Protein AF-A0A0R3PMY8-F1 (afdb_monomer_lite)

Foldseek 3Di:
DLVVFAQQFWKWKWFQFPVRWIWTKTAHGTEHEDADADGDQQIWIFTPPPHTDIKTFPRPDRRAWYAYDDDDQAFHFIAGQDDGPGGCWTAHNVNQKIAHDQPRNRIHRDDRVVDRMTGTPDMDMGDDDDGPPDPPVCVVPPDPDPPCNVDPVVVVVCVVVVNDDPPPPDDDDDDDDDD

pLDDT: mean 82.88, std 18.82, range [37.72, 98.25]

InterPro domains:
  IPR006571 TLDc domain [PF07534] (1-129)
  IPR006571 TLDc domain [PS51886] (1-129)
  IPR006571 TLDc domain [SM00584] (1-129)

Structure (mmCIF, N/CA/C/O backbone):
data_AF-A0A0R3PMY8-F1
#
_entry.id   AF-A0A0R3PMY8-F1
#
loop_
_atom_site.group_PDB
_atom_site.id
_atom_site.type_symbol
_atom_site.label_atom_id
_atom_site.label_alt_id
_atom_site.label_comp_id
_atom_site.label_asym_id
_atom_site.label_entity_id
_atom_site.label_seq_id
_atom_site.pdbx_PDB_ins_code
_atom_site.Cartn_x
_atom_site.Cartn_y
_atom_site.Cartn_z
_atom_site.occupancy
_atom_site.B_iso_or_equiv
_atom_site.auth_seq_id
_atom_site.auth_comp_id
_atom_site.auth_asym_id
_atom_site.auth_atom_id
_atom_site.pdbx_PDB_model_num
ATOM 1 N N . MET A 1 1 ? 8.021 -7.925 9.894 1.00 77.56 1 MET A N 1
ATOM 2 C CA . MET A 1 1 ? 7.140 -8.041 8.713 1.00 77.56 1 MET A CA 1
ATOM 3 C C . MET A 1 1 ? 7.905 -7.781 7.417 1.00 77.56 1 MET A C 1
ATOM 5 O O . MET A 1 1 ? 7.924 -8.685 6.598 1.00 77.56 1 MET A O 1
ATOM 9 N N . ALA A 1 2 ? 8.607 -6.648 7.267 1.00 85.94 2 ALA A N 1
ATOM 10 C CA . ALA A 1 2 ? 9.419 -6.312 6.081 1.00 85.94 2 ALA A CA 1
ATOM 11 C C . ALA A 1 2 ? 10.272 -7.463 5.499 1.00 85.94 2 ALA A C 1
ATOM 13 O O . ALA A 1 2 ? 10.185 -7.759 4.311 1.00 85.94 2 ALA A O 1
ATOM 14 N N . THR A 1 3 ? 11.037 -8.174 6.333 1.00 90.19 3 THR A N 1
ATOM 15 C CA . THR A 1 3 ? 11.896 -9.289 5.888 1.00 90.19 3 THR A CA 1
ATOM 16 C C . THR A 1 3 ? 11.132 -10.484 5.318 1.00 90.19 3 THR A C 1
ATOM 18 O O . THR A 1 3 ? 11.692 -11.233 4.532 1.00 90.19 3 THR A O 1
ATOM 21 N N . ARG A 1 4 ? 9.861 -10.674 5.698 1.00 90.81 4 ARG A N 1
ATOM 22 C CA . ARG A 1 4 ? 9.028 -11.800 5.241 1.00 90.81 4 ARG A CA 1
ATOM 23 C C . ARG A 1 4 ? 8.332 -11.547 3.908 1.00 90.81 4 ARG A C 1
ATOM 25 O O . ARG A 1 4 ? 7.781 -12.486 3.356 1.00 90.81 4 ARG A O 1
ATOM 32 N N . ILE A 1 5 ? 8.290 -10.297 3.449 1.00 93.38 5 ILE A N 1
ATOM 33 C CA . ILE A 1 5 ? 7.591 -9.899 2.216 1.00 93.38 5 ILE A CA 1
ATOM 34 C C . ILE A 1 5 ? 8.558 -9.426 1.125 1.00 93.38 5 ILE A C 1
ATOM 36 O O . ILE A 1 5 ? 8.179 -9.332 -0.039 1.00 93.38 5 ILE A O 1
ATOM 40 N N . SER A 1 6 ? 9.803 -9.113 1.497 1.00 95.12 6 SER A N 1
ATOM 41 C CA . SER A 1 6 ? 10.815 -8.618 0.571 1.00 95.12 6 SER A CA 1
ATOM 42 C C . SER A 1 6 ? 11.211 -9.696 -0.436 1.00 95.12 6 SER A C 1
ATOM 44 O O . SER A 1 6 ? 11.759 -10.723 -0.052 1.00 95.12 6 SER A O 1
ATOM 46 N N . GLY A 1 7 ? 10.987 -9.442 -1.724 1.00 93.94 7 GLY A N 1
ATOM 47 C CA . GLY A 1 7 ? 11.334 -10.368 -2.804 1.00 93.94 7 GLY A CA 1
ATOM 48 C C . GLY A 1 7 ? 10.386 -11.559 -2.961 1.00 93.94 7 GLY A C 1
ATOM 49 O O . GLY A 1 7 ? 10.694 -12.475 -3.716 1.00 93.94 7 GLY A O 1
ATOM 50 N N . GLU A 1 8 ? 9.224 -11.549 -2.303 1.00 94.69 8 GLU A N 1
ATOM 51 C CA . GLU A 1 8 ? 8.233 -12.633 -2.408 1.00 94.69 8 GLU A CA 1
ATOM 52 C C . GLU A 1 8 ? 7.318 -12.514 -3.642 1.00 94.69 8 GLU A C 1
ATOM 54 O O . GLU A 1 8 ? 6.464 -13.371 -3.858 1.00 94.69 8 GLU A O 1
ATOM 59 N N . GLY A 1 9 ? 7.515 -11.490 -4.478 1.00 95.06 9 GLY A N 1
ATOM 60 C CA . GLY A 1 9 ? 6.750 -11.272 -5.707 1.00 95.06 9 GLY A CA 1
ATOM 61 C C . GLY A 1 9 ? 5.439 -10.507 -5.491 1.00 95.06 9 GLY A C 1
ATOM 62 O O . GLY A 1 9 ? 5.248 -9.898 -4.434 1.00 95.06 9 GLY A O 1
ATOM 63 N N . PRO A 1 10 ? 4.541 -10.501 -6.495 1.00 97.31 10 PRO A N 1
ATOM 64 C CA . PRO A 1 10 ? 3.296 -9.743 -6.451 1.00 97.31 10 PRO A CA 1
ATOM 65 C C . PRO A 1 10 ? 2.478 -10.074 -5.200 1.00 97.31 10 PRO A C 1
ATOM 67 O O . PRO A 1 10 ? 2.344 -11.241 -4.827 1.00 97.31 10 PRO A O 1
ATOM 70 N N . CYS A 1 11 ? 1.919 -9.067 -4.531 1.00 97.38 11 CYS A N 1
ATOM 71 C CA . CYS A 1 11 ? 1.146 -9.296 -3.310 1.00 97.38 11 CYS A CA 1
ATOM 72 C C . CYS A 1 11 ? 0.040 -8.265 -3.087 1.00 97.38 11 CYS A C 1
ATOM 74 O O . CYS A 1 11 ? 0.079 -7.150 -3.606 1.00 97.38 11 CYS A O 1
ATOM 76 N N . ILE A 1 12 ? -0.948 -8.668 -2.293 1.00 98.00 12 ILE A N 1
ATOM 77 C CA . ILE A 1 12 ? -2.033 -7.834 -1.787 1.00 98.00 12 ILE A CA 1
ATOM 78 C C . ILE A 1 12 ? -1.750 -7.546 -0.317 1.00 98.00 12 ILE A C 1
ATOM 80 O O . ILE A 1 12 ? -1.558 -8.469 0.471 1.00 98.00 12 ILE A O 1
ATOM 84 N N . VAL A 1 13 ? -1.758 -6.273 0.056 1.00 98.12 13 VAL A N 1
ATOM 85 C CA . VAL A 1 13 ? -1.735 -5.819 1.447 1.00 98.12 13 VAL A CA 1
ATOM 86 C C . VAL A 1 13 ? -3.155 -5.438 1.828 1.00 98.12 13 VAL A C 1
ATOM 88 O O . VAL A 1 13 ? -3.772 -4.636 1.132 1.00 98.12 13 VAL A O 1
ATOM 91 N N . VAL A 1 14 ? -3.665 -5.995 2.923 1.00 98.19 14 VAL A N 1
ATOM 92 C CA . VAL A 1 14 ? -4.993 -5.698 3.471 1.00 98.19 14 VAL A CA 1
ATOM 93 C C . VAL A 1 14 ? -4.818 -5.120 4.869 1.00 98.19 14 VAL A C 1
ATOM 95 O O . VAL A 1 14 ? -4.123 -5.695 5.704 1.00 98.19 14 VAL A O 1
ATOM 98 N N . VAL A 1 15 ? -5.457 -3.985 5.128 1.00 98.25 15 VAL A N 1
ATOM 99 C CA . VAL A 1 15 ? -5.475 -3.303 6.422 1.00 98.25 15 VAL A CA 1
ATOM 100 C C . VAL A 1 15 ? -6.907 -3.259 6.931 1.00 98.25 15 VAL A C 1
ATOM 102 O O . VAL A 1 15 ? -7.804 -2.787 6.234 1.00 98.25 15 VAL A O 1
ATOM 105 N N . LEU A 1 16 ? -7.101 -3.701 8.170 1.00 98.06 16 LEU A N 1
ATOM 106 C CA . LEU A 1 16 ? -8.273 -3.384 8.977 1.00 98.06 16 LEU A CA 1
ATOM 107 C C . LEU A 1 16 ? -7.895 -2.244 9.919 1.00 98.06 16 LEU A C 1
ATOM 109 O O . LEU A 1 16 ? -7.019 -2.407 10.772 1.00 98.06 16 LEU A O 1
ATOM 113 N N . SER A 1 17 ? -8.539 -1.092 9.782 1.00 97.31 17 SER A N 1
ATOM 114 C CA . SER A 1 17 ? -8.315 0.052 10.666 1.00 97.31 17 SER A CA 1
ATOM 115 C C . SER A 1 17 ? -9.204 -0.001 11.908 1.00 97.31 17 SER A C 1
ATOM 117 O O . SER A 1 17 ? -10.274 -0.611 11.918 1.00 97.31 17 SER A O 1
ATOM 119 N N . SER A 1 18 ? -8.794 0.704 12.963 1.00 96.88 18 SER A N 1
ATOM 120 C CA . SER A 1 18 ? -9.553 0.805 14.220 1.00 96.88 18 SER A CA 1
ATOM 121 C C . SER A 1 18 ? -10.942 1.441 14.066 1.00 96.88 18 SER A C 1
ATOM 123 O O . SER A 1 18 ? -11.813 1.223 14.902 1.00 96.88 18 SER A O 1
ATOM 125 N N . ASN A 1 19 ? -11.175 2.199 12.987 1.00 93.81 19 ASN A N 1
ATOM 126 C CA . ASN A 1 19 ? -12.484 2.762 12.645 1.00 93.81 19 ASN A CA 1
ATOM 127 C C . ASN A 1 19 ? -13.380 1.800 11.834 1.00 93.81 19 ASN A C 1
ATOM 129 O O . ASN A 1 19 ? -14.406 2.225 11.307 1.00 93.81 19 ASN A O 1
ATOM 133 N N . GLY A 1 20 ? -12.999 0.521 11.719 1.00 95.06 20 GLY A N 1
ATOM 134 C CA . GLY A 1 20 ? -13.801 -0.527 11.084 1.00 95.06 20 GLY A CA 1
ATOM 135 C C . GLY A 1 20 ? -13.782 -0.521 9.555 1.00 95.06 20 GLY A C 1
ATOM 136 O O . GLY A 1 20 ? -14.596 -1.207 8.939 1.00 95.06 20 GLY A O 1
ATOM 137 N N . LYS A 1 21 ? -12.882 0.244 8.926 1.00 96.62 21 LYS A N 1
ATOM 138 C CA . LYS A 1 21 ? -12.684 0.198 7.474 1.00 96.62 21 LYS A CA 1
ATOM 139 C C . LYS A 1 21 ? -11.671 -0.870 7.088 1.00 96.62 21 LYS A C 1
ATOM 141 O O . LYS A 1 21 ? -10.730 -1.160 7.825 1.00 96.62 21 LYS A O 1
ATOM 146 N N . THR A 1 22 ? -11.847 -1.408 5.889 1.00 98.06 22 THR A N 1
ATOM 147 C CA . THR A 1 22 ? -10.934 -2.394 5.311 1.00 98.06 22 THR A CA 1
ATOM 148 C C . THR A 1 22 ? -10.522 -1.931 3.930 1.00 98.06 22 THR A C 1
ATOM 150 O O . THR A 1 22 ? -11.379 -1.677 3.086 1.00 98.06 22 THR A O 1
ATOM 153 N N . PHE A 1 23 ? -9.222 -1.789 3.712 1.00 98.12 23 PHE A N 1
ATOM 154 C CA . PHE A 1 23 ? -8.643 -1.235 2.491 1.00 98.12 23 PHE A CA 1
ATOM 155 C C . PHE A 1 23 ? -7.203 -1.710 2.326 1.00 98.12 23 PHE A C 1
ATOM 157 O O . PHE A 1 23 ? -6.653 -2.367 3.209 1.00 98.12 23 PHE A O 1
ATOM 164 N N . GLY A 1 24 ? -6.572 -1.376 1.209 1.00 97.88 24 GLY A N 1
ATOM 165 C CA . GLY A 1 24 ? -5.179 -1.722 1.005 1.00 97.88 24 GLY A CA 1
ATOM 166 C C . GLY A 1 24 ? -4.701 -1.493 -0.414 1.00 97.88 24 GLY A C 1
ATOM 167 O O . GLY A 1 24 ? -5.207 -0.621 -1.124 1.00 97.88 24 GLY A O 1
ATOM 168 N N . CYS A 1 25 ? -3.699 -2.270 -0.815 1.00 98.00 25 CYS A N 1
ATOM 169 C CA . CYS A 1 25 ? -3.082 -2.148 -2.126 1.00 98.00 25 CYS A CA 1
ATOM 170 C C . CYS A 1 25 ? -2.690 -3.498 -2.720 1.00 98.00 25 CYS A C 1
ATOM 172 O O . CYS A 1 25 ? -2.409 -4.460 -2.007 1.00 98.00 25 CYS A O 1
ATOM 174 N N . PHE A 1 26 ? -2.641 -3.547 -4.044 1.00 98.12 26 PHE A N 1
ATOM 175 C CA . PHE A 1 26 ? -1.946 -4.579 -4.793 1.00 98.12 26 PHE A CA 1
ATOM 176 C C . PHE A 1 26 ? -0.630 -4.011 -5.326 1.00 98.12 26 PHE A C 1
ATOM 178 O O . PHE A 1 26 ? -0.623 -2.993 -6.021 1.00 98.12 26 PHE A O 1
ATOM 185 N N . ALA A 1 27 ? 0.478 -4.680 -5.012 1.00 97.75 27 ALA A N 1
ATOM 186 C CA . ALA A 1 27 ? 1.810 -4.361 -5.503 1.00 97.75 27 ALA A CA 1
ATOM 187 C C . ALA A 1 27 ? 2.205 -5.355 -6.603 1.00 97.75 27 ALA A C 1
ATOM 189 O O . ALA A 1 27 ? 2.518 -6.512 -6.317 1.00 97.75 27 ALA A O 1
ATOM 190 N N . SER A 1 28 ? 2.233 -4.885 -7.851 1.00 96.81 28 SER A N 1
ATOM 191 C CA . SER A 1 28 ? 2.493 -5.696 -9.056 1.00 96.81 28 SER A CA 1
ATOM 192 C C . SER A 1 28 ? 3.822 -6.455 -9.049 1.00 96.81 28 SER A C 1
ATOM 194 O O . SER A 1 28 ? 3.873 -7.582 -9.520 1.00 96.81 28 SER A O 1
ATOM 196 N N . ALA A 1 29 ? 4.888 -5.880 -8.488 1.00 95.50 29 ALA A N 1
ATOM 197 C CA . ALA A 1 29 ? 6.184 -6.551 -8.327 1.00 95.50 29 ALA A CA 1
ATOM 198 C C . ALA A 1 29 ? 6.464 -6.994 -6.881 1.00 95.50 29 ALA A C 1
ATOM 200 O O . ALA A 1 29 ? 7.552 -7.489 -6.590 1.00 95.50 29 ALA A O 1
ATOM 201 N N . GLY A 1 30 ? 5.512 -6.795 -5.967 1.00 95.94 30 GLY A N 1
ATOM 202 C CA . GLY A 1 30 ? 5.758 -6.920 -4.536 1.00 95.94 30 GLY A CA 1
ATOM 203 C C . GLY A 1 30 ? 6.642 -5.814 -3.977 1.00 95.94 30 GLY A C 1
ATOM 204 O O . GLY A 1 30 ? 6.774 -4.735 -4.554 1.00 95.94 30 GLY A O 1
ATOM 205 N N . PHE A 1 31 ? 7.255 -6.105 -2.835 1.00 96.31 31 PHE A N 1
ATOM 206 C CA . PHE A 1 31 ? 8.128 -5.183 -2.124 1.00 96.31 31 PHE A CA 1
ATOM 207 C C . PHE A 1 31 ? 9.561 -5.700 -2.113 1.00 96.31 31 PHE A C 1
ATOM 209 O O . PHE A 1 31 ? 9.797 -6.903 -2.047 1.00 96.31 31 PHE A O 1
ATOM 216 N N . PHE A 1 32 ? 10.520 -4.782 -2.124 1.00 95.56 32 PHE A N 1
ATOM 217 C CA . PHE A 1 32 ? 11.934 -5.076 -1.934 1.00 95.56 32 PHE A CA 1
ATOM 218 C C . PHE A 1 32 ? 12.481 -4.084 -0.927 1.00 95.56 32 PHE A C 1
ATOM 220 O O . PHE A 1 32 ? 12.225 -2.889 -1.045 1.00 95.56 32 PHE A O 1
ATOM 227 N N . MET A 1 33 ? 13.223 -4.577 0.059 1.00 94.56 33 MET A N 1
ATOM 228 C CA . MET A 1 33 ? 13.875 -3.699 1.021 1.00 94.56 33 MET A CA 1
ATOM 229 C C . MET A 1 33 ? 14.865 -2.769 0.314 1.00 94.56 33 MET A C 1
ATOM 231 O O . MET A 1 33 ? 15.795 -3.219 -0.358 1.00 94.56 33 MET A O 1
ATOM 235 N N . GLY A 1 34 ? 14.668 -1.467 0.497 1.00 92.12 34 GLY A N 1
ATOM 236 C CA . GLY A 1 34 ? 15.553 -0.418 0.016 1.00 92.12 34 GLY A CA 1
ATOM 237 C C . GLY A 1 34 ? 14.793 0.833 -0.434 1.00 92.12 34 GLY A C 1
ATOM 238 O O . GLY A 1 34 ? 13.569 0.847 -0.507 1.00 92.12 34 GLY A O 1
ATOM 239 N N . PRO A 1 35 ? 15.514 1.906 -0.792 1.00 87.88 35 PRO A N 1
ATOM 240 C CA . PRO A 1 35 ? 14.901 3.192 -1.124 1.00 87.88 35 PRO A CA 1
ATOM 241 C C . PRO A 1 35 ? 14.271 3.239 -2.528 1.00 87.88 35 PRO A C 1
ATOM 243 O O . PRO A 1 35 ? 13.784 4.288 -2.944 1.00 87.88 35 PRO A O 1
ATOM 246 N N . ARG A 1 36 ? 14.337 2.148 -3.301 1.00 92.50 36 ARG A N 1
ATOM 247 C CA . ARG A 1 36 ? 13.879 2.114 -4.695 1.00 92.50 36 ARG A CA 1
ATOM 248 C C . ARG A 1 36 ? 12.416 1.697 -4.776 1.00 92.50 36 ARG A C 1
ATOM 250 O O . ARG A 1 36 ? 11.968 0.833 -4.031 1.00 92.50 36 ARG A O 1
ATOM 257 N N . PHE A 1 37 ? 11.706 2.291 -5.729 1.00 95.00 37 PHE A N 1
ATOM 258 C CA . PHE A 1 37 ? 10.345 1.896 -6.066 1.00 95.00 37 PHE A CA 1
ATOM 259 C C . PHE A 1 37 ? 10.349 0.742 -7.073 1.00 95.00 37 PHE A C 1
ATOM 261 O O . PHE A 1 37 ? 11.199 0.690 -7.965 1.00 95.00 37 PHE A O 1
ATOM 268 N N . HIS A 1 38 ? 9.382 -0.163 -6.939 1.00 95.50 38 HIS A N 1
ATOM 269 C CA . HIS A 1 38 ? 9.243 -1.364 -7.764 1.00 95.50 38 HIS A CA 1
ATOM 270 C C . HIS A 1 38 ? 7.808 -1.539 -8.264 1.00 95.50 38 HIS A C 1
ATOM 272 O O . HIS A 1 38 ? 6.864 -1.146 -7.587 1.00 95.50 38 HIS A O 1
ATOM 278 N N . GLY A 1 39 ? 7.637 -2.174 -9.424 1.00 95.56 39 GLY A N 1
ATOM 279 C CA . GLY A 1 39 ? 6.324 -2.452 -10.014 1.00 95.56 39 GLY A CA 1
ATOM 280 C C . GLY A 1 39 ? 5.963 -1.532 -11.173 1.00 95.56 39 GLY A C 1
ATOM 281 O O . GLY A 1 39 ? 6.793 -0.776 -11.680 1.00 95.56 39 GLY A O 1
ATOM 282 N N . ASP A 1 40 ? 4.712 -1.639 -11.602 1.00 95.94 40 ASP A N 1
ATOM 283 C CA . ASP A 1 40 ? 4.154 -0.940 -12.752 1.00 95.94 40 ASP A CA 1
ATOM 284 C C . ASP A 1 40 ? 2.702 -0.472 -12.512 1.00 95.94 40 ASP A C 1
ATOM 286 O O . ASP A 1 40 ? 2.145 -0.595 -11.414 1.00 95.94 40 ASP A O 1
ATOM 290 N N . ALA A 1 41 ? 2.092 0.072 -13.571 1.00 95.81 41 ALA A N 1
ATOM 291 C CA . ALA A 1 41 ? 0.745 0.640 -13.574 1.00 95.81 41 ALA A CA 1
ATOM 292 C C . ALA A 1 41 ? -0.384 -0.388 -13.367 1.00 95.81 41 ALA A C 1
ATOM 294 O O . ALA A 1 41 ? -1.541 0.006 -13.266 1.00 95.81 41 ALA A O 1
ATOM 295 N N . THR A 1 42 ? -0.079 -1.688 -13.291 1.00 96.62 42 THR A N 1
ATOM 296 C CA . THR A 1 42 ? -1.060 -2.712 -12.893 1.00 96.62 42 THR A CA 1
ATOM 297 C C . THR A 1 42 ? -1.276 -2.753 -11.382 1.00 96.62 42 THR A C 1
ATOM 299 O O . THR A 1 42 ? -2.200 -3.407 -10.905 1.00 96.62 42 THR A O 1
ATOM 302 N N . SER A 1 43 ? -0.447 -2.041 -10.614 1.00 97.19 43 SER A N 1
ATOM 303 C CA . SER A 1 43 ? -0.672 -1.831 -9.187 1.00 97.19 43 SER A CA 1
ATOM 304 C C . SER A 1 43 ? -1.920 -0.969 -8.963 1.00 97.19 43 SER A C 1
ATOM 306 O O . SER A 1 43 ? -2.200 -0.064 -9.748 1.00 97.19 43 SER A O 1
ATOM 308 N N . PHE A 1 44 ? -2.656 -1.211 -7.879 1.00 97.38 44 PHE A N 1
ATOM 309 C CA . PHE A 1 44 ? -3.879 -0.467 -7.558 1.00 97.38 44 PHE A CA 1
ATOM 310 C C . PHE A 1 44 ? -4.105 -0.374 -6.050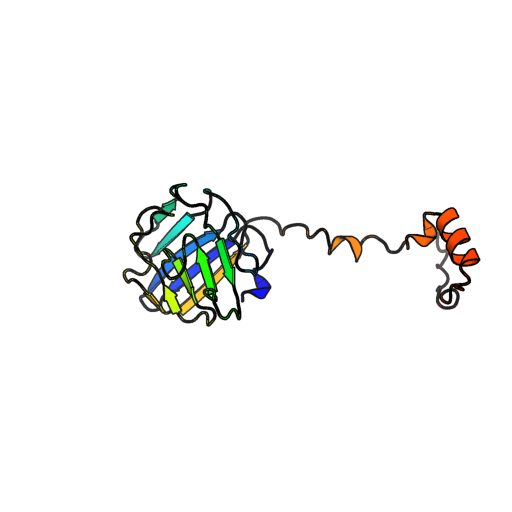 1.00 97.38 44 PHE A C 1
ATOM 312 O O . PHE A 1 44 ? -3.608 -1.193 -5.275 1.00 97.38 44 PHE A O 1
ATOM 319 N N . LEU A 1 45 ? -4.880 0.623 -5.633 1.00 97.44 45 LEU A N 1
ATOM 320 C CA . LEU A 1 45 ? -5.437 0.704 -4.285 1.00 97.44 45 LEU A CA 1
ATOM 321 C C . LEU A 1 45 ? -6.851 0.138 -4.293 1.00 97.44 45 LEU A C 1
ATOM 323 O O . LEU A 1 45 ? -7.523 0.131 -5.325 1.00 97.44 45 LEU A O 1
ATOM 327 N N . PHE A 1 46 ? -7.324 -0.330 -3.148 1.00 97.56 46 PHE A N 1
ATOM 328 C CA . PHE A 1 46 ? -8.698 -0.795 -3.028 1.00 97.56 46 PHE A CA 1
ATOM 329 C C . PHE A 1 46 ? -9.275 -0.516 -1.649 1.00 97.56 46 PHE A C 1
ATOM 331 O O . PHE A 1 46 ? -8.566 -0.364 -0.655 1.00 97.56 46 PHE A O 1
ATOM 338 N N . GLU A 1 47 ? -10.595 -0.505 -1.604 1.00 96.88 47 GLU A N 1
ATOM 339 C CA . GLU A 1 47 ? -11.404 -0.502 -0.396 1.00 96.88 47 GLU A CA 1
ATOM 340 C C . GLU A 1 47 ? -12.339 -1.708 -0.457 1.00 96.88 47 GLU A C 1
ATOM 342 O O . GLU A 1 47 ? -12.786 -2.086 -1.537 1.00 96.88 47 GLU A O 1
ATOM 347 N N . VAL A 1 48 ? -12.606 -2.326 0.690 1.00 96.50 48 VAL A N 1
ATOM 348 C CA . VAL A 1 48 ? -13.544 -3.446 0.852 1.00 96.50 48 VAL A CA 1
ATOM 349 C C . VAL A 1 48 ? -14.761 -2.995 1.659 1.00 96.50 48 VAL A C 1
ATOM 351 O O . VAL A 1 48 ? -15.891 -3.291 1.279 1.00 96.50 48 VAL A O 1
ATOM 354 N N . GLN A 1 49 ? -14.534 -2.237 2.737 1.00 94.31 49 GLN A N 1
ATOM 355 C CA . GLN A 1 49 ? -15.570 -1.725 3.637 1.00 94.31 49 GLN A CA 1
ATOM 356 C C . GLN A 1 49 ? -15.409 -0.203 3.810 1.00 94.31 49 GLN A C 1
ATOM 358 O O . GLN A 1 49 ? -14.298 0.234 4.130 1.00 94.31 49 GLN A O 1
ATOM 363 N N . PRO A 1 50 ? -16.489 0.605 3.705 1.00 89.94 50 PRO A N 1
ATOM 364 C CA . PRO A 1 50 ? -17.903 0.227 3.539 1.00 89.94 50 PRO A CA 1
ATOM 365 C C . PRO A 1 50 ? -18.334 -0.293 2.164 1.00 89.94 50 PRO A C 1
ATOM 367 O O . PRO A 1 50 ? -19.384 -0.927 2.081 1.00 89.94 50 PRO A O 1
ATOM 370 N N . GLN A 1 51 ? -17.582 -0.022 1.098 1.00 92.81 51 GLN A N 1
ATOM 371 C CA . GLN A 1 51 ? -17.945 -0.468 -0.246 1.00 92.81 51 GLN A CA 1
ATOM 372 C C . GLN A 1 51 ? -16.710 -0.917 -1.021 1.00 92.81 51 GLN A C 1
ATOM 374 O O . GLN A 1 51 ? -15.684 -0.235 -1.009 1.00 92.81 51 GLN A O 1
ATOM 379 N N . ILE A 1 52 ? -16.850 -2.024 -1.756 1.00 96.38 52 ILE A N 1
ATOM 380 C CA . ILE A 1 52 ? -15.790 -2.527 -2.627 1.00 96.38 52 ILE A CA 1
ATOM 381 C C . ILE A 1 52 ? -15.527 -1.524 -3.753 1.00 96.38 52 ILE A C 1
ATOM 383 O O . ILE A 1 52 ? -16.422 -1.226 -4.550 1.00 96.38 52 ILE A O 1
ATOM 387 N N . ARG A 1 53 ? -14.298 -1.007 -3.815 1.00 96.75 53 ARG A N 1
ATOM 388 C CA . ARG A 1 53 ? -13.819 -0.071 -4.842 1.00 96.75 53 ARG A CA 1
ATOM 389 C C . ARG A 1 53 ? -12.367 -0.363 -5.188 1.00 96.75 53 ARG A C 1
ATOM 391 O O . ARG A 1 53 ? -11.594 -0.753 -4.320 1.00 96.75 53 ARG A O 1
ATOM 398 N N . ILE A 1 54 ? -12.008 -0.137 -6.445 1.00 97.19 54 ILE A N 1
ATOM 399 C CA . ILE A 1 54 ? -10.639 -0.237 -6.958 1.00 97.19 54 ILE A CA 1
ATOM 400 C C . ILE A 1 54 ? -10.249 1.142 -7.481 1.00 97.19 54 ILE A C 1
ATOM 402 O O . ILE A 1 54 ? -11.066 1.804 -8.116 1.00 97.19 54 ILE A O 1
ATOM 406 N N . PHE 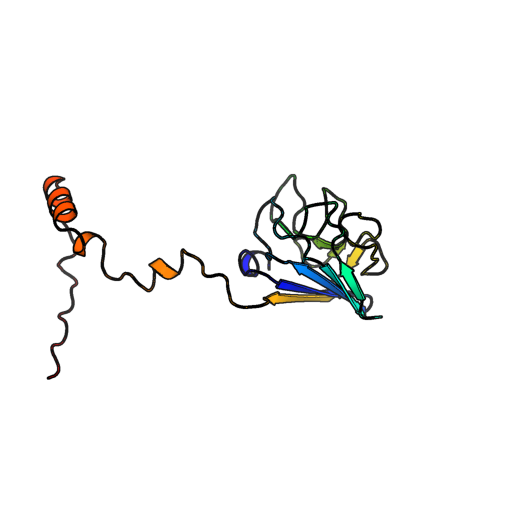A 1 55 ? -9.017 1.553 -7.199 1.00 96.25 55 PHE A N 1
ATOM 407 C CA . PHE A 1 55 ? -8.436 2.819 -7.621 1.00 96.25 55 PHE A CA 1
ATOM 408 C C . PHE A 1 55 ? -7.151 2.530 -8.393 1.00 96.25 55 PHE A C 1
ATOM 410 O O . PHE A 1 55 ? -6.133 2.120 -7.823 1.00 96.25 55 PHE A O 1
ATOM 417 N N . SER A 1 56 ? -7.221 2.699 -9.707 1.00 96.38 56 SER A N 1
ATOM 418 C CA . SER A 1 56 ? -6.148 2.324 -10.627 1.00 96.38 56 SER A CA 1
ATOM 419 C C . SER A 1 56 ? -4.998 3.329 -10.589 1.00 96.38 56 SER A C 1
ATOM 421 O O . SER A 1 56 ? -5.185 4.502 -10.251 1.00 96.38 56 SER A O 1
ATOM 423 N N . ALA A 1 57 ? -3.793 2.889 -10.951 1.00 95.25 57 ALA A N 1
ATOM 424 C CA . ALA A 1 57 ? -2.698 3.816 -11.198 1.00 95.25 57 ALA A CA 1
ATOM 425 C C . ALA A 1 57 ? -3.033 4.732 -12.385 1.00 95.25 57 ALA A C 1
ATOM 427 O O . ALA A 1 57 ? -3.519 4.277 -13.419 1.00 95.25 57 ALA A O 1
ATOM 428 N N . THR A 1 58 ? -2.723 6.023 -12.273 1.00 93.06 58 THR A N 1
ATOM 429 C CA . THR A 1 58 ? -2.952 6.985 -13.370 1.00 93.06 58 THR A CA 1
ATOM 430 C C . THR A 1 58 ? -1.884 6.907 -14.463 1.00 93.06 58 THR A C 1
ATOM 432 O O . THR A 1 58 ? -2.051 7.475 -15.539 1.00 93.06 58 THR A O 1
ATOM 435 N N . GLY A 1 59 ? -0.747 6.266 -14.168 1.00 89.75 59 GLY A N 1
ATOM 436 C CA . GLY A 1 59 ? 0.433 6.224 -15.032 1.00 89.75 59 GLY A CA 1
ATOM 437 C C . GLY A 1 59 ? 1.267 7.513 -15.049 1.00 89.75 59 GLY A C 1
ATOM 438 O O . GLY A 1 59 ? 2.298 7.548 -15.718 1.00 89.75 59 GLY A O 1
ATOM 439 N N . LEU A 1 60 ? 0.870 8.557 -14.306 1.00 88.44 60 LEU A N 1
ATOM 440 C CA . LEU A 1 60 ? 1.606 9.829 -14.239 1.00 88.44 60 LEU A CA 1
ATOM 441 C C . LEU A 1 60 ? 2.923 9.708 -13.459 1.00 88.44 60 LEU A C 1
ATOM 443 O O . LEU A 1 60 ? 3.905 10.370 -13.792 1.00 88.44 60 LEU A O 1
ATOM 447 N N . ALA A 1 61 ? 2.949 8.854 -12.435 1.00 87.44 61 ALA A N 1
ATOM 448 C CA . ALA A 1 61 ? 4.121 8.573 -11.615 1.00 87.44 61 ALA A CA 1
ATOM 449 C C . ALA A 1 61 ? 4.510 7.094 -11.721 1.00 87.44 61 ALA A C 1
ATOM 451 O O . ALA A 1 61 ? 3.659 6.226 -11.891 1.00 87.44 61 ALA A O 1
ATOM 452 N N . LYS A 1 62 ? 5.809 6.806 -11.583 1.00 90.62 62 LYS A N 1
ATOM 453 C CA . LYS A 1 62 ? 6.353 5.433 -11.568 1.00 90.62 62 LYS A CA 1
ATOM 454 C C . LYS A 1 62 ? 6.727 4.951 -10.161 1.00 90.62 62 LYS A C 1
ATOM 456 O O . LYS A 1 62 ? 7.411 3.943 -10.005 1.00 90.62 62 LYS A O 1
ATOM 461 N N . ASN A 1 63 ? 6.285 5.681 -9.141 1.00 93.00 63 ASN A N 1
ATOM 462 C CA . ASN A 1 63 ? 6.543 5.381 -7.740 1.00 93.00 63 ASN A CA 1
ATOM 463 C C . ASN A 1 63 ? 5.499 4.379 -7.247 1.00 93.00 63 ASN A C 1
ATOM 465 O O . ASN A 1 63 ? 4.555 4.762 -6.569 1.00 93.00 63 ASN A O 1
ATOM 469 N N . TYR A 1 64 ? 5.615 3.113 -7.642 1.00 95.50 64 TYR A N 1
ATOM 470 C CA . TYR A 1 64 ? 4.666 2.079 -7.228 1.00 95.50 64 TYR A CA 1
ATOM 471 C C . TYR A 1 64 ? 5.029 1.567 -5.834 1.00 95.50 64 TYR A C 1
ATOM 473 O O . TYR A 1 64 ? 4.855 2.315 -4.883 1.00 95.50 64 TYR A O 1
ATOM 481 N N . ALA A 1 65 ? 5.511 0.342 -5.663 1.00 96.56 65 ALA A N 1
ATOM 482 C CA . ALA A 1 65 ? 5.750 -0.253 -4.351 1.00 96.56 65 ALA A CA 1
ATOM 483 C C . ALA A 1 65 ? 7.067 0.223 -3.717 1.00 96.56 65 ALA A C 1
ATOM 485 O O . ALA A 1 65 ? 8.111 0.217 -4.368 1.00 96.56 65 ALA A O 1
ATOM 486 N N . TYR A 1 66 ? 7.016 0.586 -2.436 1.00 96.56 66 TYR A N 1
ATOM 487 C CA . TYR A 1 66 ? 8.141 1.054 -1.626 1.00 96.56 66 TYR A CA 1
ATOM 488 C C . TYR A 1 66 ? 8.188 0.301 -0.296 1.00 96.56 66 TYR A C 1
ATOM 490 O O . TYR A 1 66 ? 7.157 0.143 0.361 1.00 96.56 66 TYR A O 1
ATOM 498 N N . LEU A 1 67 ? 9.376 -0.145 0.112 1.00 96.19 67 LEU A N 1
ATOM 499 C CA . LEU A 1 67 ? 9.605 -0.759 1.417 1.00 96.19 67 LEU A CA 1
ATOM 500 C C . LEU A 1 67 ? 10.993 -0.395 1.930 1.00 96.19 67 LEU A C 1
ATOM 502 O O . LEU A 1 67 ? 12.000 -0.811 1.364 1.00 96.19 67 LEU A O 1
ATOM 506 N N . ASN A 1 68 ? 11.052 0.311 3.050 1.00 94.75 68 ASN A N 1
ATOM 507 C CA . ASN A 1 68 ? 12.317 0.724 3.636 1.00 94.75 68 ASN A CA 1
ATOM 508 C C . ASN A 1 68 ? 12.284 0.625 5.160 1.00 94.75 68 ASN A C 1
ATOM 510 O O . ASN A 1 68 ? 11.218 0.684 5.766 1.00 94.75 68 ASN A O 1
ATOM 514 N N . VAL A 1 69 ? 13.445 0.409 5.769 1.00 93.62 69 VAL A N 1
ATOM 515 C CA . VAL A 1 69 ? 13.58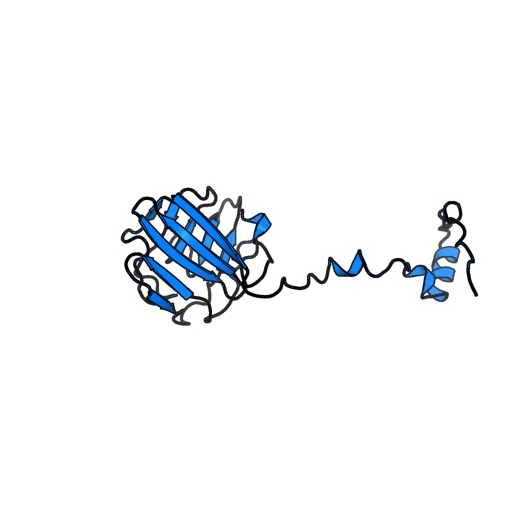0 0.064 7.191 1.00 93.62 69 VAL A CA 1
ATOM 516 C C . VAL A 1 69 ? 14.871 0.697 7.715 1.00 93.62 69 VAL A C 1
ATOM 518 O O . VAL A 1 69 ? 15.897 0.631 7.030 1.00 93.62 69 VAL A O 1
ATOM 521 N N . GLN A 1 70 ? 14.838 1.277 8.921 1.00 91.62 70 GLN A N 1
ATOM 522 C CA . GLN A 1 70 ? 16.023 1.793 9.630 1.00 91.62 70 GLN A CA 1
ATOM 523 C C . GLN A 1 70 ? 16.893 2.798 8.839 1.00 91.62 70 GLN A C 1
ATOM 525 O O . GLN A 1 70 ? 18.114 2.829 8.990 1.00 91.62 70 GLN A O 1
ATOM 530 N N . GLN A 1 71 ? 16.291 3.635 7.994 1.00 90.12 71 GLN A N 1
ATOM 531 C CA . GLN A 1 71 ? 16.981 4.725 7.297 1.00 90.12 71 GLN A CA 1
ATOM 532 C C . GLN A 1 71 ? 16.820 6.064 8.021 1.00 90.12 71 GLN A C 1
ATOM 534 O O . GLN A 1 71 ? 15.753 6.372 8.546 1.00 90.12 71 GLN A O 1
ATOM 539 N N . SER A 1 72 ? 17.862 6.899 8.000 1.00 87.81 72 SER A N 1
ATOM 540 C CA . SER A 1 72 ? 17.845 8.207 8.678 1.00 87.81 72 SER A CA 1
ATOM 541 C C . SER A 1 72 ? 17.176 9.321 7.867 1.00 87.81 72 SER A C 1
ATOM 543 O O . SER A 1 72 ? 16.626 10.251 8.446 1.00 87.81 72 SER A O 1
ATOM 545 N N . SER A 1 73 ? 17.265 9.269 6.535 1.00 87.69 73 SER A N 1
ATOM 546 C CA . SER A 1 73 ? 16.829 10.354 5.638 1.00 87.69 73 SER A CA 1
ATOM 547 C C . SER A 1 73 ? 15.595 10.023 4.802 1.00 87.69 73 SER A C 1
ATOM 549 O O . SER A 1 73 ? 15.021 10.919 4.190 1.00 87.69 73 SER A O 1
ATOM 551 N N . MET A 1 74 ? 15.199 8.751 4.752 1.00 90.44 74 MET A N 1
ATOM 552 C CA . MET A 1 74 ? 14.109 8.263 3.910 1.00 90.44 74 MET A CA 1
ATOM 553 C C . MET A 1 74 ? 12.981 7.700 4.780 1.00 90.44 74 MET A C 1
ATOM 555 O O . MET A 1 74 ? 13.266 7.170 5.855 1.00 90.44 74 MET A O 1
ATOM 559 N N . PRO A 1 75 ? 11.713 7.768 4.332 1.00 92.81 75 PRO A N 1
ATOM 560 C CA . PRO A 1 75 ? 10.586 7.227 5.089 1.00 92.81 75 PRO A CA 1
ATOM 561 C C . PRO A 1 75 ? 10.769 5.736 5.371 1.00 92.81 75 PRO A C 1
ATOM 563 O O . PRO A 1 75 ? 11.067 4.978 4.450 1.00 92.81 75 PRO A O 1
ATOM 566 N N . ASN A 1 76 ? 10.562 5.300 6.611 1.00 94.62 76 ASN A N 1
ATOM 567 C CA . ASN A 1 76 ? 10.620 3.884 6.968 1.00 94.62 76 ASN A CA 1
ATOM 568 C C . ASN A 1 76 ? 9.215 3.318 7.112 1.00 94.62 76 ASN A C 1
ATOM 570 O O . ASN A 1 76 ? 8.375 3.870 7.822 1.00 94.62 76 ASN A O 1
ATOM 574 N N . GLY A 1 77 ? 8.966 2.222 6.413 1.00 95.44 77 GLY A N 1
ATOM 575 C CA . GLY A 1 77 ? 7.647 1.643 6.276 1.00 95.44 77 GLY A CA 1
ATOM 576 C C . GLY A 1 77 ? 7.420 1.062 4.890 1.00 95.44 77 GLY A C 1
ATOM 577 O O . GLY A 1 77 ? 8.345 0.887 4.093 1.00 95.44 77 GLY A O 1
ATOM 578 N N . LEU A 1 78 ? 6.159 0.758 4.626 1.00 96.19 78 LEU A N 1
ATOM 579 C CA . LEU A 1 78 ? 5.664 0.179 3.390 1.00 96.19 78 LEU A CA 1
ATOM 580 C C . LEU A 1 78 ? 4.668 1.143 2.768 1.00 96.19 78 LEU A C 1
ATOM 582 O O . LEU A 1 78 ? 3.752 1.594 3.443 1.00 96.19 78 LEU A O 1
ATOM 586 N N . GLY A 1 79 ? 4.776 1.419 1.478 1.00 95.62 79 GLY A N 1
ATOM 587 C CA . GLY A 1 79 ? 3.799 2.272 0.817 1.00 95.62 79 GLY A CA 1
ATOM 588 C C . GLY A 1 79 ? 3.730 2.061 -0.673 1.00 95.62 79 GLY A C 1
ATOM 589 O O . GLY A 1 79 ? 4.542 1.347 -1.262 1.00 95.62 79 GLY A O 1
ATOM 590 N N . ILE A 1 80 ? 2.738 2.703 -1.277 1.00 95.56 80 ILE A N 1
ATOM 591 C CA . ILE A 1 80 ? 2.596 2.735 -2.724 1.00 95.56 80 ILE A CA 1
ATOM 592 C C . ILE A 1 80 ? 2.233 4.141 -3.195 1.00 95.56 80 ILE A C 1
ATOM 594 O O . ILE A 1 80 ? 1.493 4.845 -2.514 1.00 95.56 80 ILE A O 1
ATOM 598 N N . GLY A 1 81 ? 2.747 4.576 -4.345 1.00 91.75 81 GLY A N 1
ATOM 599 C CA . GLY A 1 81 ? 2.306 5.825 -4.982 1.00 91.75 81 GLY A CA 1
ATOM 600 C C . GLY A 1 81 ? 2.867 7.108 -4.398 1.00 91.75 81 GLY A C 1
ATOM 601 O O . GLY A 1 81 ? 2.484 8.180 -4.865 1.00 91.75 81 GLY A O 1
ATOM 602 N N . GLY A 1 82 ? 3.693 7.033 -3.359 1.00 87.12 82 GLY A N 1
ATOM 603 C CA . GLY A 1 82 ? 4.128 8.220 -2.640 1.00 87.12 82 GLY A CA 1
ATOM 604 C C . GLY A 1 82 ? 5.427 8.836 -3.134 1.00 87.12 82 GLY A C 1
ATOM 605 O O . GLY A 1 82 ? 6.142 8.307 -3.988 1.00 87.12 82 GLY A O 1
ATOM 606 N N . TYR A 1 83 ? 5.707 9.998 -2.565 1.00 84.94 83 TYR A N 1
ATOM 607 C CA . TYR A 1 83 ? 6.937 10.752 -2.726 1.00 84.94 83 TYR A CA 1
ATOM 608 C C . TYR A 1 83 ? 7.179 11.549 -1.438 1.00 84.94 83 TYR A C 1
ATOM 610 O O . TYR A 1 83 ? 6.274 12.231 -0.957 1.00 84.94 83 TYR A O 1
ATOM 618 N N . GLU A 1 84 ? 8.384 11.449 -0.870 1.00 83.69 84 GLU A N 1
ATOM 619 C CA . GLU A 1 84 ? 8.759 12.089 0.403 1.00 83.69 84 GLU A CA 1
ATOM 620 C C . GLU A 1 84 ? 7.754 11.808 1.539 1.00 83.69 84 GLU A C 1
ATOM 622 O O . GLU A 1 84 ? 7.659 10.677 2.010 1.00 83.69 84 GLU A O 1
ATOM 627 N N . SER A 1 85 ? 7.003 12.813 1.997 1.00 85.31 85 SER A N 1
ATOM 628 C CA . SER A 1 85 ? 5.997 12.713 3.067 1.00 85.31 85 SER A CA 1
ATOM 629 C C . SER A 1 85 ? 4.566 12.541 2.549 1.00 85.31 85 SER A C 1
ATOM 631 O O . SER A 1 85 ? 3.618 12.485 3.329 1.00 85.31 85 SER A O 1
ATOM 633 N N . THR A 1 86 ? 4.394 12.457 1.232 1.00 90.88 86 THR A N 1
ATOM 634 C CA . THR A 1 86 ? 3.092 12.489 0.574 1.00 90.88 86 THR A CA 1
ATOM 635 C C . THR A 1 86 ? 2.759 11.113 0.009 1.00 90.88 86 THR A C 1
ATOM 637 O O . THR A 1 86 ? 3.362 10.682 -0.973 1.00 90.88 86 THR A O 1
ATOM 640 N N . TRP A 1 87 ? 1.792 10.420 0.617 1.00 94.31 87 TRP A N 1
ATOM 641 C CA . TRP A 1 87 ? 1.470 9.030 0.282 1.00 94.31 87 TRP A CA 1
ATOM 642 C C . TRP A 1 87 ? -0.038 8.807 0.148 1.00 94.31 87 TRP A C 1
ATOM 644 O O . TRP A 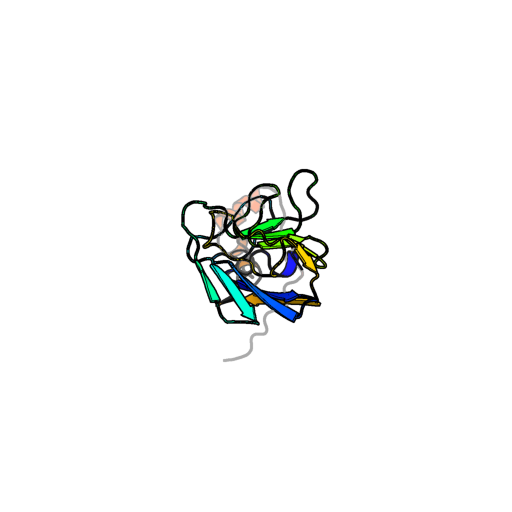1 87 ? -0.773 9.117 1.086 1.00 94.31 87 TRP A O 1
ATOM 654 N N . PRO A 1 88 ? -0.523 8.214 -0.959 1.00 94.88 88 PRO A N 1
ATOM 655 C CA . PRO A 1 88 ? -1.920 7.796 -1.041 1.00 94.88 88 PRO A CA 1
ATOM 656 C C . PRO A 1 88 ? -2.204 6.593 -0.129 1.00 94.88 88 PRO A C 1
ATOM 658 O O . PRO A 1 88 ? -3.312 6.447 0.388 1.00 94.88 88 PRO A O 1
ATOM 661 N N . PHE A 1 89 ? -1.184 5.768 0.122 1.00 96.38 89 PHE A N 1
ATOM 662 C CA . PHE A 1 89 ? -1.204 4.697 1.109 1.00 96.38 89 PHE A CA 1
ATOM 663 C C . PHE A 1 89 ? 0.218 4.413 1.610 1.00 96.38 89 PHE A C 1
ATOM 665 O O . PHE A 1 89 ? 1.116 4.106 0.819 1.00 96.38 89 PHE A O 1
ATOM 672 N N . PHE A 1 90 ? 0.414 4.509 2.922 1.00 96.81 90 PHE A N 1
ATOM 673 C CA . PHE A 1 90 ? 1.665 4.185 3.601 1.00 96.81 90 PHE A CA 1
ATOM 674 C C . PHE A 1 90 ? 1.388 3.627 4.997 1.00 96.81 90 PHE A C 1
ATOM 676 O O . PHE A 1 90 ? 0.493 4.096 5.691 1.00 96.81 90 PHE A O 1
ATOM 683 N N . ILE A 1 91 ? 2.166 2.636 5.406 1.00 97.19 91 ILE A N 1
ATOM 684 C CA . ILE A 1 91 ? 2.174 2.009 6.723 1.00 97.19 91 ILE A CA 1
ATOM 685 C C . ILE A 1 91 ? 3.551 2.262 7.320 1.00 97.19 91 ILE A C 1
ATOM 687 O O . ILE A 1 91 ? 4.560 1.901 6.713 1.00 97.19 91 ILE A O 1
ATOM 691 N N . CYS A 1 92 ? 3.589 2.863 8.502 1.00 95.88 92 CYS A N 1
ATOM 692 C CA . CYS A 1 92 ? 4.832 3.172 9.197 1.00 95.88 92 CYS A CA 1
ATOM 693 C C . CYS A 1 92 ? 5.559 1.887 9.647 1.00 95.88 92 CYS A C 1
ATOM 695 O O . CYS A 1 92 ? 4.935 0.836 9.811 1.00 95.88 92 CYS A O 1
ATOM 697 N N . GLU A 1 93 ? 6.881 1.954 9.839 1.00 94.69 93 GLU A N 1
ATOM 698 C CA . GLU A 1 93 ? 7.731 0.804 10.207 1.00 94.69 93 GLU A CA 1
ATOM 699 C C . GLU A 1 93 ? 7.261 0.066 11.471 1.00 94.69 93 GLU A C 1
ATOM 701 O O . GLU A 1 93 ? 7.452 -1.144 11.575 1.00 94.69 93 GLU A O 1
ATOM 706 N N . GLU A 1 94 ? 6.620 0.753 12.418 1.00 93.56 94 GLU A N 1
ATOM 707 C CA . GLU A 1 94 ? 6.072 0.139 13.628 1.00 93.56 94 GLU A CA 1
ATOM 708 C C . GLU A 1 94 ? 4.801 -0.696 13.385 1.00 93.56 94 GLU A C 1
ATOM 710 O O . GLU A 1 94 ? 4.348 -1.397 14.288 1.00 93.56 94 GLU A O 1
ATOM 715 N N . TYR A 1 95 ? 4.219 -0.630 12.182 1.00 91.94 95 TYR A N 1
ATOM 716 C CA . TYR A 1 95 ? 2.982 -1.312 11.772 1.00 91.94 95 TYR A CA 1
ATOM 717 C C . TYR A 1 95 ? 1.756 -1.019 12.658 1.00 91.94 95 TYR A C 1
ATOM 719 O O . TYR A 1 95 ? 0.783 -1.770 12.639 1.00 91.94 95 TYR A O 1
ATOM 727 N N . GLY A 1 96 ? 1.784 0.073 13.426 1.00 94.75 96 GLY A N 1
ATOM 728 C CA . GLY A 1 96 ? 0.662 0.537 14.248 1.00 94.75 96 GLY A CA 1
ATOM 729 C C . GLY A 1 96 ? -0.149 1.656 13.596 1.00 94.75 96 GLY A C 1
ATOM 730 O O . GLY A 1 96 ? -1.352 1.771 13.835 1.00 94.75 96 GLY A O 1
ATOM 731 N N . THR A 1 97 ? 0.489 2.470 12.753 1.00 97.12 97 THR A N 1
ATOM 732 C CA . THR A 1 97 ? -0.135 3.629 12.108 1.00 97.12 97 THR A CA 1
ATOM 733 C C . THR A 1 97 ? 0.179 3.688 10.617 1.00 97.12 97 THR A C 1
ATOM 735 O O . THR A 1 97 ? 1.081 3.009 10.118 1.00 97.12 97 THR A O 1
ATOM 738 N N . GLY A 1 98 ? -0.591 4.494 9.894 1.00 96.44 98 GLY A N 1
ATOM 739 C CA . GLY A 1 98 ? -0.351 4.765 8.488 1.00 96.44 98 GLY A CA 1
ATOM 740 C C . GLY A 1 98 ? -0.974 6.070 8.006 1.00 96.44 98 GLY A C 1
ATOM 741 O O . GLY A 1 98 ? -1.715 6.739 8.730 1.00 96.44 98 GLY A O 1
ATOM 742 N N . ILE A 1 99 ? -0.647 6.420 6.766 1.00 95.44 99 ILE A N 1
ATOM 743 C CA . ILE A 1 99 ? -1.034 7.647 6.064 1.00 95.44 99 ILE A CA 1
ATOM 744 C C . ILE A 1 99 ? -1.844 7.262 4.823 1.00 95.44 99 ILE A C 1
ATOM 746 O O . ILE A 1 99 ? -1.498 6.311 4.116 1.00 95.44 99 ILE A O 1
ATOM 750 N N . THR A 1 100 ? -2.914 8.001 4.535 1.00 94.19 100 THR A N 1
ATOM 751 C CA . THR A 1 100 ? -3.680 7.847 3.291 1.00 94.19 100 THR A CA 1
ATOM 752 C C . THR A 1 100 ? -4.220 9.186 2.801 1.00 94.19 100 THR A C 1
ATOM 754 O O . THR A 1 100 ? -5.277 9.651 3.208 1.00 94.19 100 THR A O 1
ATOM 757 N N . LEU A 1 101 ? -3.466 9.831 1.913 1.00 93.81 101 LEU A N 1
ATOM 758 C CA . LEU A 1 101 ? -3.820 11.138 1.365 1.00 93.81 101 LEU A CA 1
ATOM 759 C C . LEU A 1 101 ? -4.639 10.995 0.081 1.00 93.81 101 LEU A C 1
ATOM 761 O O . LEU A 1 101 ? -4.241 10.304 -0.855 1.00 93.81 101 LEU A O 1
ATOM 765 N N . ALA A 1 102 ? -5.760 11.711 -0.007 1.00 86.31 102 ALA A N 1
ATOM 766 C CA . ALA A 1 102 ? -6.711 11.498 -1.097 1.00 86.31 102 ALA A CA 1
ATOM 767 C C . ALA A 1 102 ? -6.353 12.137 -2.447 1.00 86.31 102 ALA A C 1
ATOM 769 O O . ALA A 1 102 ? -6.864 11.723 -3.488 1.00 86.31 102 ALA A O 1
ATOM 770 N N . ASN A 1 103 ? -5.497 13.157 -2.447 1.00 79.50 103 ASN A N 1
ATOM 771 C CA . ASN A 1 103 ? -5.241 14.002 -3.616 1.00 79.50 103 ASN A CA 1
ATOM 772 C C . ASN A 1 103 ? -3.845 13.785 -4.216 1.00 79.50 103 ASN A C 1
ATOM 774 O O . ASN A 1 103 ? -3.187 14.748 -4.607 1.00 79.50 103 ASN A O 1
ATOM 778 N N . ILE A 1 104 ? -3.382 12.533 -4.285 1.00 83.06 104 ILE A N 1
ATOM 779 C CA . ILE A 1 104 ? -2.076 12.205 -4.875 1.00 83.06 104 ILE A CA 1
ATOM 780 C C . ILE A 1 104 ? -2.277 11.671 -6.287 1.00 83.06 104 ILE A C 1
ATOM 782 O O . ILE A 1 104 ? -3.036 10.732 -6.498 1.00 83.06 104 ILE A O 1
ATOM 786 N N . CYS A 1 105 ? -1.584 12.256 -7.264 1.00 80.12 105 CYS A N 1
ATOM 787 C CA . CYS A 1 105 ? -1.816 11.976 -8.680 1.00 80.12 105 CYS A CA 1
ATOM 788 C C . CYS A 1 105 ? -1.379 10.580 -9.142 1.00 80.12 105 CYS A C 1
ATOM 790 O O . CYS A 1 105 ? -1.711 10.213 -10.262 1.00 80.12 105 CYS A O 1
ATOM 792 N N . SER A 1 106 ? -0.656 9.805 -8.329 1.00 85.50 106 SER A N 1
ATOM 793 C CA . SER A 1 106 ? -0.165 8.464 -8.683 1.00 85.50 106 SER A CA 1
ATOM 794 C C . SER A 1 106 ? -1.290 7.443 -8.897 1.00 85.50 106 SER A C 1
ATOM 796 O O . SER A 1 106 ? -1.138 6.522 -9.698 1.00 85.50 106 SER A O 1
ATOM 798 N N . PHE A 1 107 ? -2.424 7.628 -8.218 1.00 92.31 107 PHE A N 1
ATOM 799 C CA . PHE A 1 107 ? -3.608 6.771 -8.289 1.00 92.31 107 PHE A CA 1
ATOM 800 C C . PHE A 1 107 ? -4.873 7.611 -8.476 1.00 92.31 107 PHE A C 1
ATOM 802 O O . PHE A 1 107 ? -4.863 8.829 -8.284 1.00 92.31 107 PHE A O 1
ATOM 809 N N . GLU A 1 108 ? -5.968 6.966 -8.872 1.00 92.62 108 GLU A N 1
ATOM 810 C CA . GLU A 1 108 ? -7.292 7.585 -8.817 1.00 92.62 108 GLU A CA 1
ATOM 811 C C . GLU A 1 108 ? -7.576 8.110 -7.404 1.00 92.62 108 GLU A C 1
ATOM 813 O O . GLU A 1 108 ? -7.194 7.501 -6.404 1.00 92.62 108 GLU A O 1
ATOM 818 N N . LYS A 1 109 ? -8.247 9.264 -7.320 1.00 90.00 109 LYS A N 1
ATOM 819 C CA . LYS A 1 109 ? -8.522 9.924 -6.040 1.00 90.00 109 LYS A CA 1
ATOM 820 C C . LYS A 1 109 ? -9.296 8.986 -5.116 1.00 90.00 109 LYS A C 1
ATOM 822 O O . LYS A 1 109 ? -10.422 8.596 -5.427 1.00 90.00 109 LYS A O 1
ATOM 827 N N . CYS A 1 110 ? -8.719 8.683 -3.959 1.00 88.00 110 CYS A N 1
ATOM 828 C CA . CYS A 1 110 ? -9.286 7.743 -3.000 1.00 88.00 110 CYS A CA 1
ATOM 829 C C . CYS A 1 110 ? -9.031 8.195 -1.567 1.00 88.00 110 CYS A C 1
ATOM 831 O O . CYS A 1 110 ? -7.927 8.603 -1.240 1.00 88.00 110 CYS A O 1
ATOM 833 N N . HIS A 1 111 ? -10.018 8.078 -0.681 1.00 88.75 111 HIS A N 1
ATOM 834 C CA . HIS A 1 111 ? -9.835 8.399 0.736 1.00 88.75 111 HIS A CA 1
ATOM 835 C C . HIS A 1 111 ? -10.090 7.153 1.587 1.00 88.75 111 HIS A C 1
ATOM 837 O O . HIS A 1 111 ? -11.171 6.984 2.158 1.00 88.75 111 HIS A O 1
ATOM 843 N N . LEU A 1 112 ? -9.098 6.256 1.613 1.00 89.88 112 LEU A N 1
ATOM 844 C CA . LEU A 1 112 ? -9.262 4.865 2.050 1.00 89.88 112 LEU A CA 1
ATOM 845 C C . LEU A 1 112 ? -9.744 4.767 3.504 1.00 89.88 112 LEU A C 1
ATOM 847 O O . LEU A 1 112 ? -10.791 4.184 3.786 1.00 89.88 112 LEU A O 1
ATOM 851 N N . SER A 1 113 ? -9.049 5.420 4.439 1.00 89.31 113 SER A N 1
ATOM 852 C CA . SER A 1 113 ? -9.448 5.407 5.853 1.00 89.31 113 SER A CA 1
ATOM 853 C C . SER A 1 113 ? -10.536 6.439 6.187 1.00 89.31 113 SER A C 1
ATOM 855 O O . SER A 1 113 ? -11.138 6.380 7.259 1.00 89.31 113 SER A O 1
ATOM 857 N N . GLY A 1 114 ? -10.856 7.355 5.264 1.00 88.75 114 GLY A N 1
ATOM 858 C CA . GLY A 1 114 ? -11.709 8.525 5.511 1.00 88.75 114 GLY A CA 1
ATOM 859 C C . GLY A 1 114 ? -11.046 9.647 6.322 1.00 88.75 114 GLY A C 1
ATOM 860 O O . GLY A 1 114 ? -11.734 10.603 6.671 1.00 88.75 114 GLY A O 1
ATOM 861 N N . SER A 1 115 ? -9.751 9.526 6.619 1.00 91.75 115 SER A N 1
ATOM 862 C CA . SER A 1 115 ? -8.896 10.552 7.221 1.00 91.75 115 SER A CA 1
ATOM 863 C C . SER A 1 115 ? -7.500 10.490 6.582 1.00 91.75 115 SER A C 1
ATOM 865 O O . SER A 1 115 ? -7.131 9.471 6.007 1.00 91.75 115 SER A O 1
ATOM 867 N N . ASP A 1 116 ? -6.680 11.527 6.737 1.00 94.12 116 ASP A N 1
ATOM 868 C CA . ASP A 1 116 ? -5.311 11.544 6.194 1.00 94.12 116 ASP A CA 1
ATOM 869 C C . ASP A 1 116 ? -4.373 10.534 6.891 1.00 94.12 116 ASP A C 1
ATOM 871 O O . ASP A 1 116 ? -3.278 10.240 6.408 1.00 94.12 116 ASP A O 1
ATOM 875 N N . SER A 1 117 ? -4.803 9.972 8.023 1.00 95.38 117 SER A N 1
ATOM 876 C CA . SER A 1 117 ? -4.088 8.942 8.783 1.00 95.38 117 SER A CA 1
ATOM 877 C C . SER A 1 117 ? -5.027 7.855 9.307 1.00 95.38 117 SER A C 1
ATOM 879 O O . SER A 1 117 ? -6.254 8.005 9.310 1.00 95.38 117 SER A O 1
ATOM 881 N N . PHE A 1 118 ? -4.459 6.728 9.734 1.00 96.44 118 PHE A N 1
ATOM 882 C CA . PHE A 1 118 ? -5.202 5.621 10.331 1.00 96.44 118 PHE A CA 1
ATOM 883 C C . PHE A 1 118 ? -4.382 4.857 11.371 1.00 96.44 118 PHE A C 1
ATOM 885 O O . PHE A 1 118 ? -3.153 4.836 11.330 1.00 96.44 118 PHE A O 1
ATOM 892 N N . VAL A 1 119 ? -5.092 4.191 12.283 1.00 97.88 119 VAL A N 1
ATOM 893 C CA . VAL A 1 119 ? -4.527 3.233 13.242 1.00 97.88 119 VAL A CA 1
ATOM 894 C C . VAL A 1 119 ? -4.891 1.826 12.790 1.00 97.88 119 VAL A C 1
ATOM 896 O O . VAL A 1 119 ? -6.042 1.562 12.430 1.00 97.88 119 VAL A O 1
ATOM 899 N N . ILE A 1 120 ? -3.906 0.938 12.794 1.00 97.88 120 ILE A N 1
ATOM 900 C CA . ILE A 1 120 ? -4.017 -0.432 12.301 1.00 97.88 120 ILE A CA 1
ATOM 901 C C . ILE A 1 120 ? -4.545 -1.324 13.427 1.00 97.88 120 ILE A C 1
ATOM 903 O O . ILE A 1 120 ? -3.969 -1.382 14.509 1.00 97.88 120 ILE A O 1
ATOM 907 N N . SER A 1 121 ? -5.647 -2.026 13.165 1.00 97.69 121 SER A N 1
ATOM 908 C CA . SER A 1 121 ? -6.162 -3.092 14.031 1.00 97.69 121 SER A CA 1
ATOM 909 C C . SER A 1 121 ? -5.624 -4.457 13.609 1.00 97.69 121 SER A C 1
ATOM 911 O O . SER A 1 121 ? -5.318 -5.285 14.461 1.00 97.69 121 SER A O 1
ATOM 913 N N . ALA A 1 122 ? -5.532 -4.703 12.303 1.00 97.19 122 ALA A N 1
ATOM 914 C CA . ALA A 1 122 ? -4.917 -5.897 11.742 1.00 97.19 122 ALA A CA 1
ATOM 915 C C . ALA A 1 122 ? -4.325 -5.584 10.366 1.00 97.19 122 ALA A C 1
ATOM 917 O O . ALA A 1 122 ? -4.815 -4.705 9.650 1.00 97.19 122 ALA A O 1
ATOM 918 N N . ILE A 1 123 ? -3.278 -6.319 10.005 1.00 97.19 123 ILE A N 1
ATOM 919 C CA . ILE A 1 123 ? -2.640 -6.239 8.698 1.00 97.19 123 ILE A CA 1
ATOM 920 C C . ILE A 1 123 ? -2.332 -7.641 8.190 1.00 97.19 123 ILE A C 1
ATOM 922 O O . ILE A 1 123 ? -1.795 -8.477 8.918 1.00 97.19 123 ILE A O 1
ATOM 926 N N . GLU A 1 124 ? -2.647 -7.878 6.926 1.00 97.12 124 GLU A N 1
ATOM 927 C CA . GLU A 1 124 ? -2.379 -9.134 6.242 1.00 97.12 124 GLU A CA 1
ATOM 928 C C . GLU A 1 124 ? -1.683 -8.857 4.914 1.00 97.12 124 GLU A C 1
ATOM 930 O O . GLU A 1 124 ? -1.958 -7.860 4.243 1.00 97.12 124 GLU A O 1
ATOM 935 N N . VAL A 1 125 ? -0.776 -9.752 4.525 1.00 97.19 125 VAL A N 1
ATOM 936 C CA . VAL A 1 125 ? -0.122 -9.702 3.217 1.00 97.19 125 VAL A CA 1
ATOM 937 C C . VAL A 1 125 ? -0.245 -11.058 2.555 1.00 97.19 125 VAL A C 1
ATOM 939 O O . VAL A 1 125 ? 0.194 -12.071 3.098 1.00 97.19 125 VAL A O 1
ATOM 942 N N . TRP A 1 126 ? -0.825 -11.052 1.364 1.00 97.00 126 TRP A N 1
ATOM 943 C CA . TRP A 1 126 ? -1.157 -12.235 0.591 1.00 97.00 126 TRP A CA 1
ATOM 944 C C . TRP A 1 126 ? -0.346 -12.222 -0.701 1.00 97.00 126 TRP A C 1
ATOM 946 O O . TRP A 1 126 ? -0.533 -11.342 -1.540 1.00 97.00 126 TRP A O 1
ATOM 956 N N . ARG A 1 127 ? 0.567 -13.183 -0.881 1.00 95.50 127 ARG A N 1
ATOM 957 C CA . ARG A 1 127 ? 1.264 -13.353 -2.165 1.00 95.50 127 ARG A CA 1
ATOM 958 C C . ARG A 1 127 ? 0.263 -13.785 -3.234 1.00 95.50 127 ARG A C 1
ATOM 960 O O . ARG A 1 127 ? -0.573 -14.654 -2.991 1.00 95.50 127 ARG A O 1
ATOM 967 N N . VAL A 1 128 ? 0.398 -13.219 -4.424 1.00 95.19 128 VAL A N 1
ATOM 968 C CA . VAL A 1 128 ? -0.368 -13.591 -5.610 1.00 95.19 128 VAL A CA 1
ATOM 969 C C . VAL A 1 128 ? 0.545 -14.370 -6.552 1.00 95.19 128 VAL A C 1
ATOM 971 O O . VAL A 1 128 ? 1.558 -13.856 -7.017 1.00 95.19 128 VAL A O 1
ATOM 974 N N . GLY A 1 129 ? 0.169 -15.615 -6.838 1.00 91.50 129 GLY A N 1
ATOM 975 C CA . GLY A 1 129 ? 0.920 -16.498 -7.728 1.00 91.50 129 GLY A CA 1
ATOM 976 C C . GLY A 1 129 ? 2.043 -17.288 -7.049 1.00 91.50 129 GLY A C 1
ATOM 977 O O . GLY A 1 129 ? 2.113 -17.428 -5.818 1.00 91.50 129 GLY A O 1
ATOM 978 N N . GLU A 1 130 ? 2.895 -17.868 -7.889 1.00 87.75 130 GLU A N 1
ATOM 979 C CA . GLU A 1 130 ? 4.030 -18.689 -7.472 1.00 87.75 130 GLU A CA 1
ATOM 980 C C . GLU A 1 130 ? 5.144 -17.834 -6.868 1.00 87.75 130 GLU A C 1
ATOM 982 O O . GLU A 1 130 ? 5.302 -16.654 -7.189 1.00 87.75 130 GLU A O 1
ATOM 987 N N . LYS A 1 131 ? 5.922 -18.432 -5.959 1.00 85.44 131 LYS A N 1
ATOM 988 C CA . LYS A 1 131 ? 7.079 -17.746 -5.387 1.00 85.44 131 LYS A CA 1
ATOM 989 C C . LYS A 1 131 ? 8.085 -17.469 -6.511 1.00 85.44 131 LYS A C 1
ATOM 991 O O . LYS A 1 131 ? 8.389 -18.406 -7.252 1.00 85.44 131 LYS A O 1
ATOM 996 N N . PRO A 1 132 ? 8.635 -16.247 -6.630 1.00 83.00 132 PRO A N 1
ATOM 997 C CA . PRO A 1 132 ? 9.708 -15.988 -7.574 1.00 83.00 132 PRO A CA 1
ATOM 998 C C . PRO A 1 132 ? 10.841 -16.987 -7.348 1.00 83.00 132 PRO A C 1
ATOM 1000 O O . PRO A 1 132 ? 11.312 -17.149 -6.221 1.00 83.00 132 PRO A O 1
ATOM 1003 N N . HIS A 1 133 ? 11.274 -17.665 -8.409 1.00 73.00 133 HIS A N 1
ATOM 1004 C CA . HIS A 1 133 ? 12.440 -18.532 -8.331 1.00 73.00 133 HIS A CA 1
ATOM 1005 C C . HIS A 1 133 ? 13.655 -17.664 -8.020 1.00 73.00 133 HIS A C 1
ATOM 1007 O O . HIS A 1 133 ? 14.141 -16.927 -8.880 1.00 73.00 133 HIS A O 1
ATOM 1013 N N . SER A 1 134 ? 14.148 -17.732 -6.786 1.00 59.78 134 SER A N 1
ATOM 1014 C CA . SER A 1 134 ? 15.436 -17.140 -6.478 1.00 59.78 134 SER A CA 1
ATOM 1015 C C . SER A 1 134 ? 16.484 -17.937 -7.261 1.00 59.78 134 SER A C 1
ATOM 1017 O O . SER A 1 134 ? 16.575 -19.162 -7.175 1.00 59.78 134 SER A O 1
ATOM 1019 N N . SER A 1 135 ? 17.292 -17.259 -8.072 1.00 54.72 135 SER A N 1
ATOM 1020 C CA . SER A 1 135 ? 18.432 -17.897 -8.740 1.00 54.72 135 SER A CA 1
ATOM 1021 C C . SER A 1 135 ? 19.478 -18.416 -7.738 1.00 54.72 135 SER A C 1
ATOM 1023 O O . SER A 1 135 ? 20.408 -19.102 -8.140 1.00 54.72 135 SER A O 1
ATOM 1025 N N . ILE A 1 136 ? 19.315 -18.108 -6.445 1.00 54.78 136 ILE A N 1
ATOM 1026 C CA . ILE A 1 136 ? 20.242 -18.425 -5.355 1.00 54.78 136 ILE A CA 1
ATOM 1027 C C . ILE A 1 136 ? 19.865 -19.742 -4.647 1.00 54.78 136 ILE A C 1
ATOM 1029 O O . ILE A 1 136 ? 20.754 -20.511 -4.298 1.00 54.78 136 ILE A O 1
ATOM 1033 N N . GLU A 1 137 ? 18.579 -20.083 -4.486 1.00 50.12 137 GLU A N 1
ATOM 1034 C CA . GLU A 1 137 ? 18.181 -21.348 -3.826 1.00 50.12 137 GLU A CA 1
ATOM 1035 C C . GLU A 1 137 ? 18.392 -22.592 -4.712 1.00 50.12 137 GLU A C 1
ATOM 1037 O O . GLU A 1 137 ? 18.418 -23.719 -4.217 1.00 50.12 137 GLU A O 1
ATOM 1042 N N . ASN A 1 138 ? 18.609 -22.403 -6.017 1.00 42.41 138 ASN A N 1
ATOM 1043 C CA . ASN A 1 138 ? 18.886 -23.495 -6.954 1.00 42.41 138 ASN A CA 1
ATOM 1044 C C . ASN A 1 138 ? 20.360 -23.946 -6.989 1.00 42.41 138 ASN A C 1
ATOM 1046 O O . ASN A 1 138 ? 20.651 -24.964 -7.621 1.00 42.41 138 ASN A O 1
ATOM 1050 N N . GLU A 1 139 ? 21.290 -23.257 -6.316 1.00 43.91 139 GLU A N 1
ATOM 1051 C CA . GLU A 1 139 ? 22.668 -23.762 -6.172 1.00 43.91 139 GLU A CA 1
ATOM 1052 C C . GLU A 1 139 ? 22.836 -24.714 -4.982 1.00 43.91 139 GLU A C 1
ATOM 1054 O O . GLU A 1 139 ? 23.656 -25.628 -5.051 1.00 43.91 139 GLU A O 1
ATOM 1059 N N . SER A 1 140 ? 22.037 -24.578 -3.922 1.00 44.94 140 SER A N 1
ATOM 1060 C CA . SER A 1 140 ? 22.202 -25.380 -2.701 1.00 44.94 140 SER A CA 1
ATOM 1061 C C . SER A 1 140 ? 21.491 -26.735 -2.724 1.00 44.94 140 SER A C 1
ATOM 1063 O O . SER A 1 140 ? 21.740 -27.555 -1.847 1.00 44.94 140 SER A O 1
ATOM 1065 N N . THR A 1 141 ? 20.646 -27.017 -3.721 1.00 46.44 141 THR A N 1
ATOM 1066 C CA . THR A 1 141 ? 19.916 -28.300 -3.812 1.00 46.44 141 THR A CA 1
ATOM 1067 C C . THR A 1 141 ? 20.099 -29.055 -5.130 1.00 46.44 141 THR A C 1
ATOM 1069 O O . THR A 1 141 ? 19.547 -30.143 -5.285 1.00 46.44 141 THR A O 1
ATOM 1072 N N . ARG A 1 142 ? 20.909 -28.554 -6.082 1.00 44.66 142 ARG A N 1
ATOM 1073 C CA . ARG A 1 142 ? 21.106 -29.238 -7.380 1.00 44.66 142 ARG A CA 1
ATOM 1074 C C . ARG A 1 142 ? 22.547 -29.385 -7.875 1.00 44.66 142 ARG A C 1
ATOM 1076 O O . ARG A 1 142 ? 22.744 -29.760 -9.028 1.00 44.66 142 ARG A O 1
ATOM 1083 N N . ASN A 1 143 ? 23.559 -29.160 -7.037 1.00 42.97 143 ASN A N 1
ATOM 1084 C CA . ASN A 1 143 ? 24.959 -29.351 -7.437 1.00 42.97 143 ASN A CA 1
ATOM 1085 C C . ASN A 1 143 ? 25.838 -29.915 -6.300 1.00 42.97 143 ASN A C 1
ATOM 1087 O O . ASN A 1 143 ? 26.876 -29.358 -5.962 1.00 42.97 143 ASN A O 1
ATOM 1091 N N . GLU A 1 144 ? 25.518 -31.109 -5.797 1.00 47.66 144 GLU A N 1
ATOM 1092 C CA . GLU A 1 144 ? 26.514 -31.978 -5.131 1.00 47.66 144 GLU A CA 1
ATOM 1093 C C . GLU A 1 144 ? 27.473 -32.643 -6.142 1.00 47.66 144 GLU A C 1
ATOM 1095 O O . GLU A 1 144 ? 27.833 -33.812 -6.038 1.00 47.66 144 GLU A O 1
ATOM 1100 N N . LYS A 1 145 ? 27.904 -31.902 -7.164 1.00 47.81 145 LYS A N 1
ATOM 1101 C CA . LYS A 1 145 ? 29.079 -32.250 -7.965 1.00 47.81 145 LYS A CA 1
ATOM 1102 C C . LYS A 1 145 ? 29.873 -30.974 -8.141 1.00 47.81 145 LYS A C 1
ATOM 1104 O O . LYS A 1 145 ? 29.576 -30.158 -9.015 1.00 47.81 145 LYS A O 1
ATOM 1109 N N . SER A 1 146 ? 30.824 -30.800 -7.226 1.00 51.34 146 SER A N 1
ATOM 1110 C CA . SER A 1 146 ? 31.820 -29.733 -7.229 1.00 51.34 146 SER A CA 1
ATOM 1111 C C . SER A 1 146 ? 32.347 -29.503 -8.647 1.00 51.34 146 SER A C 1
ATOM 1113 O O . SER A 1 146 ? 32.561 -30.454 -9.397 1.00 51.34 146 SER A O 1
ATOM 1115 N N . ILE A 1 147 ? 32.581 -28.243 -9.019 1.00 53.34 147 ILE A N 1
ATOM 1116 C CA . ILE A 1 147 ? 33.145 -27.839 -10.322 1.00 53.34 147 ILE A CA 1
ATOM 1117 C C . ILE A 1 147 ? 34.448 -28.613 -10.629 1.00 53.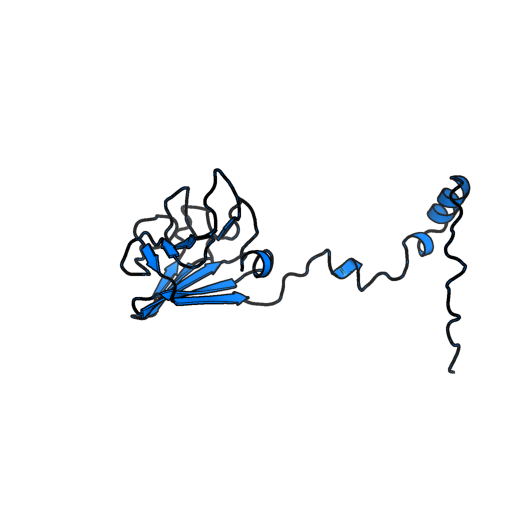34 147 ILE A C 1
ATOM 1119 O O . ILE A 1 147 ? 34.747 -28.892 -11.787 1.00 53.34 147 ILE A O 1
ATOM 1123 N N . ILE A 1 148 ? 35.153 -29.059 -9.582 1.00 50.25 148 ILE A N 1
ATOM 1124 C CA . ILE A 1 148 ? 36.354 -29.910 -9.630 1.00 50.25 148 ILE A CA 1
ATOM 1125 C C . ILE A 1 148 ? 36.126 -31.267 -10.324 1.00 50.25 148 ILE A C 1
ATOM 1127 O O . ILE A 1 148 ? 37.065 -31.804 -10.907 1.00 50.25 148 ILE A O 1
ATOM 1131 N N . ASP A 1 149 ? 34.910 -31.819 -10.305 1.00 54.53 149 ASP A N 1
ATOM 1132 C CA . ASP A 1 149 ? 34.601 -33.099 -10.965 1.00 54.53 149 ASP A CA 1
ATOM 1133 C C . ASP A 1 149 ? 34.222 -32.943 -12.445 1.00 54.53 149 ASP A C 1
ATOM 1135 O O . ASP A 1 149 ? 34.193 -33.932 -13.177 1.00 54.53 149 ASP A O 1
ATOM 1139 N N . LYS A 1 150 ? 33.913 -31.723 -12.907 1.00 56.88 150 LYS A N 1
ATOM 1140 C CA . LYS A 1 150 ? 33.471 -31.481 -14.291 1.00 56.88 150 LYS A CA 1
ATOM 1141 C C . LYS A 1 150 ? 34.615 -31.132 -15.243 1.00 56.88 150 LYS A C 1
ATOM 1143 O O . LYS A 1 150 ? 34.448 -31.326 -16.444 1.00 56.88 150 LYS A O 1
ATOM 1148 N N . ASP A 1 151 ? 35.749 -30.645 -14.735 1.00 59.91 151 ASP A N 1
ATOM 1149 C CA . ASP A 1 151 ? 36.860 -30.182 -15.569 1.00 59.91 151 ASP A CA 1
ATOM 1150 C C . ASP A 1 151 ? 38.226 -30.772 -15.140 1.00 59.91 151 ASP A C 1
ATOM 1152 O O . ASP A 1 151 ? 38.806 -30.350 -14.130 1.00 59.91 151 ASP A O 1
ATOM 1156 N N . PRO A 1 152 ? 38.790 -31.724 -15.910 1.00 65.31 152 PRO A N 1
ATOM 1157 C CA . PRO A 1 152 ? 40.108 -32.293 -15.636 1.00 65.31 152 PRO A CA 1
ATOM 1158 C C . PRO A 1 152 ? 41.253 -31.277 -15.790 1.00 65.31 152 PRO A C 1
ATOM 1160 O O . PRO A 1 152 ? 42.304 -31.457 -15.173 1.00 65.31 152 PRO A O 1
ATOM 1163 N N . GLN A 1 153 ? 41.070 -30.196 -16.558 1.00 61.59 153 GLN A N 1
ATOM 1164 C CA . GLN A 1 153 ? 42.080 -29.143 -16.698 1.00 61.59 153 GLN A CA 1
ATOM 1165 C C . GLN A 1 153 ? 42.138 -28.259 -15.449 1.00 61.59 153 GLN A C 1
ATOM 1167 O O . GLN A 1 153 ? 43.229 -27.970 -14.955 1.00 61.59 153 GLN A O 1
ATOM 1172 N N . ALA A 1 154 ? 40.984 -27.903 -14.876 1.00 63.72 154 ALA A N 1
ATOM 1173 C CA . ALA A 1 154 ? 40.916 -27.185 -13.603 1.00 63.72 154 ALA A CA 1
ATOM 1174 C C . ALA A 1 154 ? 41.565 -27.983 -12.458 1.00 63.72 154 ALA A C 1
ATOM 1176 O O . ALA A 1 154 ? 42.263 -27.409 -11.618 1.00 63.72 154 ALA A O 1
ATOM 1177 N N . ARG A 1 155 ? 41.396 -29.313 -12.459 1.00 63.31 155 ARG A N 1
ATOM 1178 C CA . ARG A 1 155 ? 42.021 -30.220 -11.485 1.00 63.31 155 ARG A CA 1
ATOM 11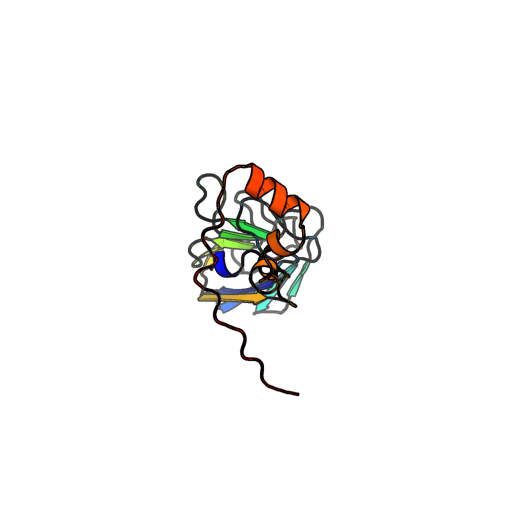79 C C . ARG A 1 155 ? 43.550 -30.212 -11.581 1.00 63.31 155 ARG A C 1
ATOM 1181 O O . ARG A 1 155 ? 44.214 -30.050 -10.561 1.00 63.31 155 ARG A O 1
ATOM 1188 N N . ALA A 1 156 ? 44.096 -30.305 -12.794 1.00 66.06 156 ALA A N 1
ATOM 1189 C CA . ALA A 1 156 ? 45.540 -30.243 -13.015 1.00 66.06 156 ALA A CA 1
ATOM 1190 C C . ALA A 1 156 ? 46.136 -28.890 -12.585 1.00 66.06 156 ALA A C 1
ATOM 1192 O O . ALA A 1 156 ? 47.206 -28.833 -11.984 1.00 66.06 156 ALA A O 1
ATOM 1193 N N . LEU A 1 157 ? 45.426 -27.788 -12.840 1.00 70.44 157 LEU A N 1
ATOM 1194 C CA . LEU A 1 157 ? 45.895 -26.439 -12.513 1.00 70.44 157 LEU A CA 1
ATOM 1195 C C . LEU A 1 157 ? 45.922 -26.176 -10.994 1.00 70.44 157 LEU A C 1
ATOM 1197 O O . LEU A 1 157 ? 46.843 -25.534 -10.488 1.00 70.44 157 LEU A O 1
ATOM 1201 N N . LEU A 1 158 ? 44.954 -26.727 -10.254 1.00 66.31 158 LEU A N 1
ATOM 1202 C CA . LEU A 1 158 ? 44.927 -26.711 -8.787 1.00 66.31 158 LEU A CA 1
ATOM 1203 C C . LEU A 1 158 ? 46.107 -27.479 -8.176 1.00 66.31 158 LEU A C 1
ATOM 1205 O O . LEU A 1 158 ? 46.743 -26.977 -7.248 1.00 66.31 158 LEU A O 1
ATOM 1209 N N . GLU A 1 159 ? 46.434 -28.644 -8.731 1.00 67.69 159 GLU A N 1
ATOM 1210 C CA . GLU A 1 159 ? 47.545 -29.486 -8.276 1.00 67.69 159 GLU A CA 1
ATOM 1211 C C . GLU A 1 159 ? 48.907 -28.819 -8.538 1.00 67.69 159 GLU A C 1
ATOM 1213 O O . GLU A 1 159 ? 49.764 -28.773 -7.655 1.00 67.69 159 GLU A O 1
ATOM 1218 N N . ILE A 1 160 ? 49.060 -28.171 -9.700 1.00 70.06 160 ILE A N 1
ATOM 1219 C CA . ILE A 1 160 ? 50.247 -27.370 -10.050 1.00 70.06 160 ILE A CA 1
ATOM 1220 C C . ILE A 1 160 ? 50.402 -26.146 -9.127 1.00 70.06 160 ILE A C 1
ATOM 1222 O O . ILE A 1 160 ? 51.521 -25.720 -8.850 1.00 70.06 160 ILE A O 1
ATOM 1226 N N . SER A 1 161 ? 49.301 -25.594 -8.600 1.00 69.56 161 SER A N 1
ATOM 1227 C CA . SER A 1 161 ? 49.325 -24.435 -7.690 1.00 69.56 161 SER A CA 1
ATOM 1228 C C . SER A 1 161 ? 49.770 -24.748 -6.249 1.00 69.56 161 SER A C 1
ATOM 1230 O O . SER A 1 161 ? 49.790 -23.850 -5.406 1.00 69.56 161 SER A O 1
ATOM 1232 N N . GLY A 1 162 ? 50.121 -26.005 -5.941 1.00 56.16 162 GLY A N 1
ATOM 1233 C CA . GLY A 1 162 ? 50.596 -26.422 -4.616 1.00 56.16 162 GLY A CA 1
ATOM 1234 C C . GLY A 1 162 ? 49.501 -26.514 -3.548 1.00 56.16 162 GLY A C 1
ATOM 1235 O O . GLY A 1 162 ? 49.806 -26.605 -2.360 1.00 56.16 162 GLY A O 1
ATOM 1236 N N . ARG A 1 163 ? 48.220 -26.489 -3.942 1.00 56.28 163 ARG A N 1
ATOM 1237 C CA . ARG A 1 163 ? 47.083 -26.690 -3.034 1.00 56.28 163 ARG A CA 1
ATOM 1238 C C . ARG A 1 163 ? 46.683 -28.166 -3.033 1.00 56.28 163 ARG A C 1
ATOM 1240 O O . ARG A 1 163 ? 45.987 -28.623 -3.933 1.00 56.28 163 ARG A O 1
ATOM 1247 N N . THR A 1 164 ? 47.109 -28.913 -2.017 1.00 52.72 164 THR A N 1
ATOM 1248 C CA . THR A 1 164 ? 46.711 -30.315 -1.822 1.00 52.72 164 THR A CA 1
ATOM 1249 C C . THR A 1 164 ? 45.249 -30.413 -1.376 1.00 52.72 164 THR A C 1
ATOM 1251 O O . THR A 1 164 ? 44.829 -29.767 -0.414 1.00 52.72 164 THR A O 1
ATOM 1254 N N . MET A 1 165 ? 44.453 -31.226 -2.077 1.00 53.25 165 MET A N 1
ATOM 1255 C CA . MET A 1 165 ? 43.065 -31.517 -1.704 1.00 53.25 165 MET A CA 1
ATOM 1256 C C . MET A 1 165 ? 43.034 -32.340 -0.408 1.00 53.25 165 MET A C 1
ATOM 1258 O O . MET A 1 165 ? 43.457 -33.489 -0.391 1.00 53.25 165 MET A O 1
ATOM 1262 N N . HIS A 1 166 ? 42.516 -31.770 0.680 1.00 49.25 166 HIS A N 1
ATOM 1263 C CA . HIS A 1 166 ? 42.439 -32.435 1.990 1.00 49.25 166 HIS A CA 1
ATOM 1264 C C . HIS A 1 166 ? 41.111 -33.171 2.264 1.00 49.25 166 HIS A C 1
ATOM 1266 O O . HIS A 1 166 ? 40.804 -33.461 3.417 1.00 49.25 166 HIS A O 1
ATOM 1272 N N . SER A 1 167 ? 40.308 -33.503 1.248 1.00 50.81 167 SER A N 1
ATOM 1273 C CA . SER A 1 167 ? 38.972 -34.099 1.448 1.00 50.81 167 SER A CA 1
ATOM 1274 C C . SER A 1 167 ? 38.804 -35.547 0.964 1.00 50.81 167 SER A C 1
ATOM 1276 O O . SER A 1 167 ? 37.677 -35.994 0.769 1.00 50.81 167 SER A O 1
ATOM 1278 N N . GLU A 1 168 ? 39.881 -36.327 0.816 1.00 48.00 168 GLU A N 1
ATOM 1279 C CA . GLU A 1 168 ? 39.757 -37.762 0.486 1.00 48.00 168 GLU A CA 1
ATOM 1280 C C . GLU A 1 168 ? 39.336 -38.654 1.671 1.00 48.00 168 GLU A C 1
ATOM 1282 O O . GLU A 1 168 ? 38.915 -39.786 1.455 1.00 48.00 168 GLU A O 1
ATOM 1287 N N . ALA A 1 169 ? 39.375 -38.167 2.917 1.00 44.38 169 ALA A N 1
ATOM 1288 C CA . ALA A 1 169 ? 39.172 -39.011 4.103 1.00 44.38 169 ALA A CA 1
ATOM 1289 C C . ALA A 1 169 ? 37.706 -39.194 4.563 1.00 44.38 169 ALA A C 1
ATOM 1291 O O . ALA A 1 169 ? 37.469 -39.933 5.512 1.00 44.38 169 ALA A O 1
ATOM 1292 N N . TYR A 1 170 ? 36.726 -38.550 3.918 1.00 45.59 170 TYR A N 1
ATOM 1293 C CA . TYR A 1 170 ? 35.297 -38.648 4.280 1.00 45.59 170 TYR A CA 1
ATOM 1294 C C . TYR A 1 170 ? 34.414 -38.941 3.059 1.00 45.59 170 TYR A C 1
ATOM 1296 O O . TYR A 1 170 ? 33.418 -38.270 2.800 1.00 45.59 170 TYR A O 1
ATOM 1304 N N . ARG A 1 171 ? 34.787 -39.948 2.269 1.00 47.34 171 ARG A N 1
ATOM 1305 C CA . ARG A 1 171 ? 33.863 -40.560 1.309 1.00 47.34 171 ARG A CA 1
ATOM 1306 C C . ARG A 1 171 ? 33.376 -41.872 1.906 1.00 47.34 171 ARG A C 1
ATOM 1308 O O . ARG A 1 171 ? 34.131 -42.839 1.954 1.00 47.34 171 ARG A O 1
ATOM 1315 N N . GLU A 1 172 ? 32.137 -41.893 2.389 1.00 46.94 172 GLU A N 1
ATOM 1316 C CA . GLU A 1 172 ? 31.465 -43.158 2.681 1.00 46.94 172 GLU A CA 1
ATOM 1317 C C . GLU A 1 172 ? 31.361 -43.973 1.379 1.00 46.94 172 GLU A C 1
ATOM 1319 O O . GLU A 1 172 ? 31.039 -43.410 0.325 1.00 46.94 172 GLU A O 1
ATOM 1324 N N . PRO A 1 173 ? 31.677 -45.278 1.401 1.00 43.94 173 PRO A N 1
ATOM 1325 C CA . PRO A 1 173 ? 31.572 -46.109 0.215 1.00 43.94 173 PRO A CA 1
ATOM 1326 C C . PRO A 1 173 ? 30.100 -46.263 -0.173 1.00 43.94 173 PRO A C 1
ATOM 1328 O O . PRO A 1 173 ? 29.268 -46.688 0.626 1.00 43.94 173 PRO A O 1
ATOM 1331 N N . VAL A 1 174 ? 29.795 -45.933 -1.429 1.00 41.78 174 VAL A N 1
ATOM 1332 C CA . VAL A 1 174 ? 28.491 -46.179 -2.049 1.00 41.78 174 VAL A CA 1
ATOM 1333 C C . VAL A 1 174 ? 28.180 -47.674 -1.943 1.00 41.78 174 VAL A C 1
ATOM 1335 O O . VAL A 1 174 ? 28.929 -48.506 -2.459 1.00 41.78 174 VAL A O 1
ATOM 1338 N N . SER A 1 175 ? 27.081 -48.018 -1.271 1.00 43.19 175 SER A N 1
ATOM 1339 C CA . SER A 1 175 ? 26.556 -49.380 -1.229 1.00 43.19 175 SER A CA 1
ATOM 1340 C C . SER A 1 175 ? 26.167 -49.822 -2.640 1.00 43.19 175 SER A C 1
ATOM 1342 O O . SER A 1 175 ? 25.207 -49.310 -3.215 1.00 43.19 175 SER A O 1
ATOM 1344 N N . LEU A 1 176 ? 26.917 -50.773 -3.198 1.00 49.47 176 LEU A N 1
ATOM 1345 C CA . LEU A 1 176 ? 26.560 -51.483 -4.424 1.00 49.47 176 LEU A CA 1
ATOM 1346 C C . LEU A 1 176 ? 25.559 -52.595 -4.092 1.00 49.47 176 LEU A C 1
ATOM 1348 O O . LEU A 1 176 ? 25.953 -53.704 -3.743 1.00 49.47 176 LEU A O 1
ATOM 1352 N N . LEU A 1 177 ? 24.276 -52.268 -4.193 1.00 41.34 177 LEU A N 1
ATOM 1353 C CA . LEU A 1 177 ? 23.113 -53.159 -4.171 1.00 41.34 177 LEU A CA 1
ATOM 1354 C C . LEU A 1 177 ? 22.055 -52.427 -5.029 1.00 41.34 177 LEU A C 1
ATOM 1356 O O . LEU A 1 177 ? 21.782 -51.265 -4.754 1.00 41.34 177 LEU A O 1
ATOM 1360 N N . GLU A 1 178 ? 21.488 -52.930 -6.126 1.00 37.72 178 GLU A N 1
ATOM 1361 C CA . GLU A 1 178 ? 21.296 -54.290 -6.639 1.00 37.72 178 GLU A CA 1
ATOM 1362 C C . GLU A 1 178 ? 21.191 -54.254 -8.179 1.00 37.72 178 GLU A C 1
ATOM 1364 O O . GLU A 1 178 ? 20.709 -53.276 -8.759 1.00 37.72 178 GLU A O 1
ATOM 1369 N N . SER A 1 179 ? 21.602 -55.350 -8.821 1.00 40.84 179 SER A N 1
ATOM 1370 C CA . SER A 1 179 ? 21.030 -55.845 -10.079 1.00 40.84 179 SER A CA 1
ATOM 1371 C C . SER A 1 179 ? 20.302 -57.144 -9.782 1.00 40.84 179 SER A C 1
ATOM 1373 O O . SER A 1 179 ? 20.952 -57.967 -9.092 1.00 40.84 179 SER A O 1
#

Secondary structure (DSSP, 8-state):
-HHHHBTS-SEEEEEEETTS-EEEEEETT-B-BEEEEE--TT-EEEEEESS-EEEEB-SS----EEEE-S-SSS--EEEES-BTTB-SEEEETTSSEEE--TT-TTBS---SSSSSEEEEEEEEEEE-SSPP--TTTTTTTT--S-GGGT-HHHHHHHHHTT-----GGG-PPP-----

Radius of gyration: 24.65 Å; chains: 1; bounding box: 68×70×31 Å

Organism: Angiostrongylus costaricensis (NCBI:txid334426)

Sequence (179 aa):
MATRISGEGPCIVVVLSSNGKTFGCFASAGFFMGPRFHGDATSFLFEVQPQIRIFSATGLAKNYAYLNVQQSSMPNGLGIGGYESTWPFFICEEYGTGITLANICSFEKCHLSGSDSFVISAIEVWRVGEKPHSSIENESTRNEKSIIDKDPQARALLEISGRTMHSEAYREPVSLLES